Protein AF-A0A954X6I5-F1 (afdb_monomer_lite)

Sequence (179 aa):
HRFPTRRAPSLKQLLFTDGFRPNSIILWADEGKGVVTDSEQPHLWTFRVEADGGLKFGERYYGPLVVPPAPTTNASAPRRSRPASAADQPAVRPGSDGMTVDNDGRLYVTTRAGLQMFDPTGRLGGVIAKPQEKSLSNVVFGGPKFDTLYVTCTDKVYCRKTKVVGTPYSLKRSETKAP

Secondary structure (DSSP, 8-state):
------------------SS-EEEEEE-TTSSEEEEEESSSS-EEEEEEPTTS-EEEEE--SPPPP-PPP----S-S---S-PPPTTSSPP-------EEEBTT--EEEEETTEEEEE-TTS-EEEEEPPSSSS-EEEEEEESTTS-EEEEEETTEEEEEE-SS-BPP-S---------

Radius of gyration: 20.74 Å; chains: 1; bounding box: 43×36×77 Å

pLDDT: mean 79.86, std 21.1, range [29.84, 98.25]

Foldseek 3Di:
DDDDPPPDDPPPVPPPDDDFAWAEKDADLVNQKMWTDGQAFQAIWIWGQDPVRDTDDTDRQADGQDFDDDPPPDDDDPPPDDPDPPVRPRPRTQRWAAWFAFPQGWIWIFGQQATWIAGNSRYTPDHDHDPDNFGWHYWAQDDPQSQKIWTDGPPDIDIDGHPTHTDDNPDPPPPPPDD

Structure (mmCIF, N/CA/C/O backbone):
data_AF-A0A954X6I5-F1
#
_entry.id   AF-A0A954X6I5-F1
#
loop_
_atom_site.group_PDB
_atom_site.id
_atom_site.type_symbol
_atom_site.label_atom_id
_atom_site.label_alt_id
_atom_site.label_comp_id
_atom_site.label_asym_id
_atom_site.label_entity_id
_atom_site.label_seq_id
_atom_site.pdbx_PDB_ins_code
_atom_site.Cartn_x
_atom_site.Cartn_y
_atom_site.Cartn_z
_atom_site.occupancy
_atom_site.B_iso_or_equiv
_atom_site.auth_seq_id
_atom_site.auth_comp_id
_atom_site.auth_asym_id
_atom_site.auth_atom_id
_atom_site.pdbx_PDB_model_num
ATOM 1 N N . HIS A 1 1 ? 21.433 3.688 46.307 1.00 38.56 1 HIS A N 1
ATOM 2 C CA . HIS A 1 1 ? 20.472 2.679 45.818 1.00 38.56 1 HIS A CA 1
ATOM 3 C C . HIS A 1 1 ? 20.921 2.143 44.464 1.00 38.56 1 HIS A C 1
ATOM 5 O O . HIS A 1 1 ? 20.968 2.905 43.510 1.00 38.56 1 HIS A O 1
ATOM 11 N N . ARG A 1 2 ? 21.328 0.867 44.388 1.00 31.08 2 ARG A N 1
ATOM 12 C CA . ARG A 1 2 ? 21.623 0.182 43.118 1.00 31.08 2 ARG A CA 1
ATOM 13 C C . ARG A 1 2 ? 20.321 -0.405 42.581 1.00 31.08 2 ARG A C 1
ATOM 15 O O . ARG A 1 2 ? 19.690 -1.193 43.278 1.00 31.08 2 ARG A O 1
ATOM 22 N N . PHE A 1 3 ? 19.929 -0.028 41.369 1.00 29.84 3 PHE A N 1
ATOM 23 C CA . PHE A 1 3 ? 18.870 -0.728 40.648 1.00 29.84 3 PHE A CA 1
ATOM 24 C C . PHE A 1 3 ? 19.353 -2.146 40.303 1.00 29.84 3 PHE A C 1
ATOM 26 O O . PHE A 1 3 ? 20.477 -2.289 39.815 1.00 29.84 3 PHE A O 1
ATOM 33 N N . PRO A 1 4 ? 18.557 -3.200 40.546 1.00 38.69 4 PRO A N 1
ATOM 34 C CA . PRO A 1 4 ? 18.910 -4.534 40.094 1.00 38.69 4 PRO A CA 1
ATOM 35 C C . PRO A 1 4 ? 18.754 -4.595 38.572 1.00 38.69 4 PRO A C 1
ATOM 37 O O . PRO A 1 4 ? 17.651 -4.499 38.034 1.00 38.69 4 PRO A O 1
ATOM 40 N N . THR A 1 5 ? 19.867 -4.774 37.865 1.00 39.09 5 THR A N 1
ATOM 41 C CA . THR A 1 5 ? 19.870 -5.135 36.450 1.00 39.09 5 THR A CA 1
ATOM 42 C C . THR A 1 5 ? 19.398 -6.582 36.325 1.00 39.09 5 THR A C 1
ATOM 44 O O . THR A 1 5 ? 20.182 -7.528 36.394 1.00 39.09 5 THR A O 1
ATOM 47 N N . ARG A 1 6 ? 18.090 -6.788 36.123 1.00 41.69 6 ARG A N 1
ATOM 48 C CA . ARG A 1 6 ? 17.644 -8.026 35.474 1.00 41.69 6 ARG A CA 1
ATOM 49 C C . ARG A 1 6 ? 18.321 -8.047 34.106 1.00 41.69 6 ARG A C 1
ATOM 51 O O . ARG A 1 6 ? 18.031 -7.198 33.268 1.00 41.69 6 ARG A O 1
ATOM 58 N N . ARG A 1 7 ? 19.256 -8.981 33.898 1.00 39.03 7 ARG A N 1
ATOM 59 C CA . ARG A 1 7 ? 19.733 -9.341 32.559 1.00 39.03 7 ARG A CA 1
ATOM 60 C C . ARG A 1 7 ? 18.490 -9.666 31.733 1.00 39.03 7 ARG A C 1
ATOM 62 O O . ARG A 1 7 ? 17.856 -10.692 31.969 1.00 39.03 7 ARG A O 1
ATOM 69 N N . ALA A 1 8 ? 18.121 -8.765 30.826 1.00 43.19 8 ALA A N 1
ATOM 70 C CA . ALA A 1 8 ? 17.160 -9.077 29.785 1.00 43.19 8 ALA A CA 1
ATOM 71 C C . ALA A 1 8 ? 17.695 -10.313 29.038 1.00 43.19 8 ALA A C 1
ATOM 73 O O . ALA A 1 8 ? 18.907 -10.368 28.781 1.00 43.19 8 ALA A O 1
ATOM 74 N N . PRO A 1 9 ? 16.856 -11.315 28.723 1.00 42.44 9 PRO A N 1
ATOM 75 C CA . PRO A 1 9 ? 17.276 -12.385 27.832 1.00 42.44 9 PRO A CA 1
ATOM 76 C C . PRO A 1 9 ? 17.785 -11.723 26.553 1.00 42.44 9 PRO A C 1
ATOM 78 O O . PRO A 1 9 ? 17.180 -10.762 26.078 1.00 42.44 9 PRO A O 1
ATOM 81 N N . SER A 1 10 ? 18.928 -12.182 26.044 1.00 44.12 10 SER A N 1
ATOM 82 C CA . SER A 1 10 ? 19.536 -11.654 24.825 1.00 44.12 10 SER A CA 1
ATOM 83 C C . SER A 1 10 ? 18.467 -11.540 23.739 1.00 44.12 10 SER A C 1
ATOM 85 O O . SER A 1 10 ? 17.979 -12.568 23.267 1.00 44.12 10 SER A O 1
ATOM 87 N N . LEU A 1 11 ? 18.100 -10.308 23.376 1.00 47.38 11 LEU A N 1
ATOM 88 C CA . LEU A 1 11 ? 17.232 -9.978 22.248 1.00 47.38 11 LEU A CA 1
ATOM 89 C C . LEU A 1 11 ? 17.936 -10.417 20.959 1.00 47.38 11 LEU A C 1
ATOM 91 O O . LEU A 1 11 ? 18.465 -9.609 20.203 1.00 47.38 11 LEU A O 1
ATOM 95 N N . LYS A 1 12 ? 17.980 -11.725 20.702 1.00 44.00 12 LYS A N 1
ATOM 96 C CA . LYS A 1 12 ? 18.162 -12.239 19.351 1.00 44.00 12 LYS A CA 1
ATOM 97 C C . LYS A 1 12 ? 16.829 -12.033 18.647 1.00 44.00 12 LYS A C 1
ATOM 99 O O . LYS A 1 12 ? 15.998 -12.931 18.576 1.00 44.00 12 LYS A O 1
ATOM 104 N N . GLN A 1 13 ? 16.632 -10.804 18.186 1.00 49.12 13 GLN A N 1
ATOM 105 C CA . GLN A 1 13 ? 15.579 -10.415 17.264 1.00 49.12 13 GLN A CA 1
ATOM 106 C C . GLN A 1 13 ? 15.941 -11.052 15.912 1.00 49.12 13 GLN A C 1
ATOM 108 O O . GLN A 1 13 ? 16.645 -10.466 15.096 1.00 49.12 13 GLN A O 1
ATOM 113 N N . LEU A 1 14 ? 15.599 -12.332 15.746 1.00 49.31 14 LEU A N 1
ATOM 114 C CA . LEU A 1 14 ? 15.800 -13.072 14.501 1.00 49.31 14 LEU A CA 1
ATOM 115 C C . LEU A 1 14 ? 14.886 -12.456 13.435 1.00 49.31 14 LEU A C 1
ATOM 117 O O . LEU A 1 14 ? 13.674 -12.657 13.444 1.00 49.31 14 LEU A O 1
ATOM 121 N N . LEU A 1 15 ? 15.487 -11.651 12.558 1.00 52.16 15 LEU A N 1
ATOM 122 C CA . LEU A 1 15 ? 14.855 -11.040 11.394 1.00 52.16 15 LEU A CA 1
ATOM 123 C C . LEU A 1 15 ? 14.511 -12.169 10.407 1.00 52.16 15 LEU A C 1
ATOM 125 O O . LEU A 1 15 ? 15.405 -12.807 9.861 1.00 52.16 15 LEU A O 1
ATOM 129 N N . PHE A 1 16 ? 13.228 -12.484 10.242 1.00 54.44 16 PHE A N 1
ATOM 130 C CA . PHE A 1 16 ? 12.779 -13.770 9.690 1.00 54.44 16 PHE A CA 1
ATOM 131 C C . PHE A 1 16 ? 12.897 -13.918 8.160 1.00 54.44 16 PHE A C 1
ATOM 133 O O . PHE A 1 16 ? 12.211 -14.754 7.579 1.00 54.44 16 PHE A O 1
ATOM 140 N N . THR A 1 17 ? 13.703 -13.123 7.452 1.00 56.00 17 THR A N 1
ATOM 141 C CA . THR A 1 17 ? 13.663 -13.164 5.982 1.00 56.00 17 THR A CA 1
ATOM 142 C C . THR A 1 17 ? 15.009 -12.902 5.313 1.00 56.00 17 THR A C 1
ATOM 144 O O . THR A 1 17 ? 15.421 -11.753 5.161 1.00 56.00 17 THR A O 1
ATOM 147 N N . ASP A 1 18 ? 15.645 -13.972 4.841 1.00 63.34 18 ASP A N 1
ATOM 148 C CA . ASP A 1 18 ? 16.687 -13.903 3.816 1.00 63.34 18 ASP A CA 1
ATOM 149 C C . ASP A 1 18 ? 16.042 -13.873 2.419 1.00 63.34 18 ASP A C 1
ATOM 151 O O . ASP A 1 18 ? 14.989 -14.470 2.190 1.00 63.34 18 ASP A O 1
ATOM 155 N N . GLY A 1 19 ? 16.678 -13.194 1.461 1.00 74.44 19 GLY A N 1
ATOM 156 C CA . GLY A 1 19 ? 16.305 -13.286 0.042 1.00 74.44 19 GLY A CA 1
ATOM 157 C C . GLY A 1 19 ? 15.374 -12.199 -0.509 1.00 74.44 19 GLY A C 1
ATOM 158 O O . GLY A 1 19 ? 14.941 -12.325 -1.653 1.00 74.44 19 GLY A O 1
ATOM 159 N N . PHE A 1 20 ? 15.098 -11.121 0.233 1.00 84.25 20 PHE A N 1
ATOM 160 C CA . PHE A 1 20 ? 14.472 -9.911 -0.320 1.00 84.25 20 PHE A CA 1
ATOM 161 C C . PHE A 1 20 ? 14.972 -8.628 0.357 1.00 84.25 20 PHE A C 1
ATOM 163 O O . PHE A 1 20 ? 15.614 -8.693 1.405 1.00 84.25 20 PHE A O 1
ATOM 170 N N . ARG A 1 21 ? 14.703 -7.453 -0.237 1.00 87.56 21 ARG A N 1
ATOM 171 C CA . ARG A 1 21 ? 15.148 -6.155 0.299 1.00 87.56 21 ARG A CA 1
ATOM 172 C C . ARG A 1 21 ? 13.972 -5.397 0.933 1.00 87.56 21 ARG A C 1
ATOM 174 O O . ARG A 1 21 ? 13.293 -4.644 0.221 1.00 87.56 21 ARG A O 1
ATOM 181 N N . PRO A 1 22 ? 13.718 -5.573 2.243 1.00 90.25 22 PRO A N 1
ATOM 182 C CA . PRO A 1 22 ? 12.595 -4.930 2.916 1.00 90.25 22 PRO A CA 1
ATOM 183 C C . PRO A 1 22 ? 12.710 -3.404 2.867 1.00 90.25 22 PRO A C 1
ATOM 185 O O . PRO A 1 22 ? 13.812 -2.856 2.932 1.00 90.25 22 PRO A O 1
ATOM 188 N N . ASN A 1 23 ? 11.566 -2.724 2.775 1.00 90.25 23 ASN A N 1
ATOM 189 C CA . ASN A 1 23 ? 11.482 -1.270 2.923 1.00 90.25 23 ASN A CA 1
ATOM 190 C C . ASN A 1 23 ? 10.370 -0.869 3.909 1.00 90.25 23 ASN A C 1
ATOM 192 O O . ASN A 1 23 ? 10.645 -0.666 5.089 1.00 90.25 23 ASN A O 1
ATOM 196 N N . SER A 1 24 ? 9.112 -0.816 3.463 1.00 92.88 24 SER A N 1
ATOM 197 C CA . SER A 1 24 ? 7.971 -0.486 4.321 1.00 92.88 24 SER A CA 1
ATOM 198 C C . SER A 1 24 ? 7.359 -1.727 4.969 1.00 92.88 24 SER A C 1
ATOM 200 O O . SER A 1 24 ? 7.377 -2.810 4.384 1.00 92.88 24 SER A O 1
ATOM 202 N N . ILE A 1 25 ? 6.781 -1.543 6.160 1.00 93.69 25 ILE A N 1
ATOM 203 C CA . ILE A 1 25 ? 5.995 -2.533 6.897 1.00 93.69 25 ILE A CA 1
ATOM 204 C C . ILE A 1 25 ? 4.684 -1.910 7.375 1.00 93.69 25 ILE A C 1
ATOM 206 O O . ILE A 1 25 ? 4.635 -0.733 7.733 1.00 93.69 25 ILE A O 1
ATOM 210 N N . ILE A 1 26 ? 3.630 -2.715 7.411 1.00 93.56 26 ILE A N 1
ATOM 211 C CA . ILE A 1 26 ? 2.331 -2.347 7.966 1.00 93.56 26 ILE A CA 1
ATOM 212 C C . ILE A 1 26 ? 1.714 -3.538 8.690 1.00 93.56 26 ILE A C 1
ATOM 214 O O . ILE A 1 26 ? 1.874 -4.674 8.248 1.00 93.56 26 ILE A O 1
ATOM 218 N N . LEU A 1 27 ? 1.008 -3.278 9.789 1.00 91.12 27 LEU A N 1
ATOM 219 C CA . LEU A 1 27 ? 0.239 -4.277 10.527 1.00 91.12 27 LEU A CA 1
ATOM 220 C C . LEU A 1 27 ? -1.251 -3.982 10.393 1.00 91.12 27 LEU A C 1
ATOM 222 O O . LEU A 1 27 ? -1.653 -2.822 10.309 1.00 91.12 27 LEU A O 1
ATOM 226 N N . TRP A 1 28 ? -2.072 -5.025 10.390 1.00 88.19 28 TRP A N 1
ATOM 227 C CA . TRP A 1 28 ? -3.516 -4.863 10.509 1.00 88.19 28 TRP A CA 1
ATOM 228 C C . TRP A 1 28 ? -3.887 -4.503 11.948 1.00 88.19 28 TRP A C 1
ATOM 230 O O . TRP A 1 28 ? -3.149 -4.794 12.886 1.00 88.19 28 TRP A O 1
ATOM 240 N N . ALA A 1 29 ? -5.043 -3.858 12.124 1.00 84.00 29 ALA A N 1
ATOM 241 C CA . ALA A 1 29 ? -5.505 -3.396 13.436 1.00 84.00 29 ALA A CA 1
ATOM 242 C C . ALA A 1 29 ? -5.764 -4.522 14.448 1.00 84.00 29 ALA A C 1
ATOM 244 O O . ALA A 1 29 ? -5.838 -4.252 15.642 1.00 84.00 29 ALA A O 1
ATOM 245 N N . ASP A 1 30 ? -5.947 -5.755 13.975 1.00 84.69 30 ASP A N 1
ATOM 246 C CA . ASP A 1 30 ? -6.074 -6.949 14.814 1.00 84.69 30 ASP A CA 1
ATOM 247 C C . ASP A 1 30 ? -4.718 -7.529 15.244 1.00 84.69 30 ASP A C 1
ATOM 249 O O . ASP A 1 30 ? -4.688 -8.531 15.951 1.00 84.69 30 ASP A O 1
ATOM 253 N N . GLU A 1 31 ? -3.614 -6.920 14.802 1.00 86.12 31 GLU A N 1
ATOM 254 C CA . GLU A 1 31 ? -2.235 -7.358 15.018 1.00 86.12 31 GLU A CA 1
ATOM 255 C C . GLU A 1 31 ? -1.949 -8.794 14.559 1.00 86.12 31 GLU A C 1
ATOM 257 O O . GLU A 1 31 ? -0.896 -9.315 14.884 1.00 86.12 31 GLU A O 1
ATOM 262 N N . GLY A 1 32 ? -2.831 -9.437 13.783 1.00 88.38 32 GLY A N 1
ATOM 263 C CA . GLY A 1 32 ? -2.662 -10.831 13.349 1.00 88.38 32 GLY A CA 1
ATOM 264 C C . GLY A 1 32 ? -1.929 -10.979 12.015 1.00 88.38 32 GLY A C 1
ATOM 265 O O . GLY A 1 32 ? -1.463 -12.066 11.663 1.00 88.38 32 GLY A O 1
ATOM 266 N N . LYS A 1 33 ? -1.818 -9.887 11.253 1.00 90.31 33 LYS A N 1
ATOM 267 C CA . LYS A 1 33 ? -1.239 -9.862 9.907 1.00 90.31 33 LYS A CA 1
ATOM 268 C C . LYS A 1 33 ? -0.323 -8.661 9.726 1.00 90.31 33 LYS A C 1
ATOM 270 O O . LYS A 1 33 ? -0.676 -7.545 10.102 1.00 90.31 33 LYS A O 1
ATOM 275 N N . GLY A 1 34 ? 0.815 -8.890 9.081 1.00 92.69 34 GLY A N 1
ATOM 276 C CA . GLY A 1 34 ? 1.745 -7.852 8.656 1.00 92.69 34 GLY A CA 1
ATOM 277 C C . GLY A 1 34 ? 2.106 -7.985 7.184 1.00 92.69 34 GLY A C 1
ATOM 278 O O . GLY A 1 34 ? 2.164 -9.093 6.659 1.00 92.69 34 GLY A O 1
ATOM 279 N N . VAL A 1 35 ? 2.357 -6.865 6.512 1.00 94.81 35 VAL A N 1
ATOM 280 C CA . VAL A 1 35 ? 2.855 -6.843 5.131 1.00 94.81 35 VAL A CA 1
ATOM 281 C C . VAL A 1 35 ? 4.133 -6.030 5.057 1.00 94.81 35 VAL A C 1
ATOM 283 O O . VAL A 1 35 ? 4.220 -4.962 5.655 1.00 94.81 35 VAL A O 1
ATOM 286 N N . VAL A 1 36 ? 5.104 -6.532 4.297 1.00 94.25 36 VAL A N 1
ATOM 287 C CA . VAL A 1 36 ? 6.387 -5.889 4.022 1.00 94.25 36 VAL A CA 1
ATOM 288 C C . VAL A 1 36 ? 6.573 -5.752 2.513 1.00 94.25 36 VAL A C 1
ATOM 290 O O . VAL A 1 36 ? 6.379 -6.709 1.763 1.00 94.25 36 VAL A O 1
ATOM 293 N N . THR A 1 37 ? 6.973 -4.571 2.048 1.00 93.56 37 THR A N 1
ATOM 294 C CA . THR A 1 37 ? 7.350 -4.375 0.639 1.00 93.56 37 THR A CA 1
ATOM 295 C C . THR A 1 37 ? 8.756 -4.898 0.368 1.00 93.56 37 THR A C 1
ATOM 297 O O . THR A 1 37 ? 9.666 -4.617 1.153 1.00 93.56 37 THR A O 1
ATOM 300 N N . ASP A 1 38 ? 8.969 -5.513 -0.794 1.00 91.19 38 ASP A N 1
ATOM 301 C CA . ASP A 1 38 ? 10.302 -5.689 -1.372 1.00 91.19 38 ASP A CA 1
ATOM 302 C C . ASP A 1 38 ? 10.631 -4.518 -2.314 1.00 91.19 38 ASP A C 1
ATOM 304 O O . ASP A 1 38 ? 9.922 -4.256 -3.280 1.00 91.19 38 ASP A O 1
ATOM 308 N N . SER A 1 39 ? 11.704 -3.780 -2.038 1.00 83.81 39 SER A N 1
ATOM 309 C CA . SER A 1 39 ? 12.121 -2.643 -2.876 1.00 83.81 39 SER A CA 1
ATOM 310 C C . SER A 1 39 ? 12.774 -3.059 -4.202 1.00 83.81 39 SER A C 1
ATOM 312 O O . SER A 1 39 ? 12.934 -2.231 -5.107 1.00 83.81 39 SER A O 1
ATOM 314 N N . GLU A 1 40 ? 13.135 -4.335 -4.347 1.00 84.06 40 GLU A N 1
ATOM 315 C CA . GLU A 1 40 ? 13.839 -4.868 -5.514 1.00 84.06 40 GLU A CA 1
ATOM 316 C C . GLU A 1 40 ? 12.920 -5.680 -6.427 1.00 84.06 40 GLU A C 1
ATOM 318 O O . GLU A 1 40 ? 13.115 -5.642 -7.643 1.00 84.06 40 GLU A O 1
ATOM 323 N N . GLN A 1 41 ? 11.920 -6.362 -5.860 1.00 89.31 41 GLN A N 1
ATOM 324 C CA . GLN A 1 41 ? 10.962 -7.220 -6.567 1.00 89.31 41 GLN A CA 1
ATOM 325 C C . GLN A 1 41 ? 9.531 -6.694 -6.435 1.00 89.31 41 GLN A C 1
ATOM 327 O O . GLN A 1 41 ? 9.197 -6.070 -5.433 1.00 89.31 41 GLN A O 1
ATOM 332 N N . PRO A 1 42 ? 8.628 -6.981 -7.389 1.00 92.69 42 PRO A N 1
ATOM 333 C CA . PRO A 1 42 ? 7.228 -6.553 -7.337 1.00 92.69 42 PRO A CA 1
ATOM 334 C C . PRO A 1 42 ? 6.392 -7.400 -6.361 1.00 92.69 42 PRO A C 1
ATOM 336 O O . PRO A 1 42 ? 5.297 -7.847 -6.699 1.00 92.69 42 PRO A O 1
ATOM 339 N N . HIS A 1 43 ? 6.913 -7.674 -5.166 1.00 92.56 43 HIS A N 1
ATOM 340 C CA . HIS A 1 43 ? 6.312 -8.568 -4.183 1.00 92.56 43 HIS A CA 1
ATOM 341 C C . HIS A 1 43 ? 5.959 -7.831 -2.893 1.00 92.56 43 HIS A C 1
ATOM 343 O O . HIS A 1 43 ? 6.731 -7.026 -2.370 1.00 92.56 43 HIS A O 1
ATOM 349 N N . LEU A 1 44 ? 4.777 -8.158 -2.375 1.00 94.31 44 LEU A N 1
ATOM 350 C CA . LEU A 1 44 ? 4.321 -7.783 -1.046 1.00 94.31 44 LEU A CA 1
ATOM 351 C C . LEU A 1 44 ? 4.318 -9.050 -0.196 1.00 94.31 44 LEU A C 1
ATOM 353 O O . LEU A 1 44 ? 3.516 -9.961 -0.418 1.00 94.31 44 LEU A O 1
ATOM 357 N N . TRP A 1 45 ? 5.250 -9.117 0.744 1.00 93.94 45 TRP A N 1
ATOM 358 C CA . TRP A 1 45 ? 5.407 -10.253 1.634 1.00 93.94 45 TRP A CA 1
ATOM 359 C C . TRP A 1 45 ? 4.435 -10.122 2.790 1.00 93.94 45 TRP A C 1
ATOM 361 O O . TRP A 1 45 ? 4.493 -9.157 3.543 1.00 93.94 45 TRP A O 1
ATOM 371 N N . THR A 1 46 ? 3.528 -11.080 2.907 1.00 93.94 46 THR A N 1
ATOM 372 C CA . THR A 1 46 ? 2.524 -11.133 3.967 1.00 93.94 46 THR A CA 1
ATOM 373 C C . THR A 1 46 ? 2.957 -12.147 5.007 1.00 93.94 46 THR A C 1
ATOM 375 O O . THR A 1 46 ? 3.415 -13.230 4.659 1.00 93.94 46 THR A O 1
ATOM 378 N N . PHE A 1 47 ? 2.816 -11.781 6.273 1.00 92.50 47 PHE A N 1
ATOM 379 C CA . PHE A 1 47 ? 3.182 -12.594 7.419 1.00 92.50 47 PHE A CA 1
ATOM 380 C C . PHE A 1 47 ? 2.007 -12.679 8.377 1.00 92.50 47 PHE A C 1
ATOM 382 O O . PHE A 1 47 ? 1.299 -11.692 8.602 1.00 92.50 47 PHE A O 1
ATOM 389 N N . ARG A 1 48 ? 1.859 -13.842 9.005 1.00 92.00 48 ARG A N 1
ATOM 390 C CA . ARG A 1 48 ? 1.093 -13.959 10.239 1.00 92.00 48 ARG A CA 1
ATOM 391 C C . ARG A 1 48 ? 1.951 -13.454 11.388 1.00 92.00 48 ARG A C 1
ATOM 393 O O . ARG A 1 48 ? 3.113 -13.841 11.501 1.00 92.00 48 ARG A O 1
ATOM 400 N N . VAL A 1 49 ? 1.367 -12.616 12.226 1.00 90.31 49 VAL A N 1
ATOM 401 C CA . VAL A 1 49 ? 1.965 -12.196 13.490 1.00 90.31 49 VAL A CA 1
ATOM 402 C C . VAL A 1 49 ? 1.416 -13.119 14.574 1.00 90.31 49 VAL A C 1
ATOM 404 O O . VAL A 1 49 ? 0.208 -13.316 14.702 1.00 90.31 49 VAL A O 1
ATOM 407 N N . GLU A 1 50 ? 2.314 -13.756 15.306 1.00 89.62 50 GLU A N 1
ATOM 408 C CA . GLU A 1 50 ? 1.987 -14.654 16.405 1.00 89.62 50 GLU A CA 1
ATOM 409 C C . GLU A 1 50 ? 1.751 -13.873 17.703 1.00 89.62 50 GLU A C 1
ATOM 411 O O . GLU A 1 50 ? 2.190 -12.735 17.857 1.00 89.62 50 GLU A O 1
ATOM 416 N N . ALA A 1 51 ? 1.116 -14.514 18.686 1.00 87.06 51 ALA A N 1
ATOM 417 C CA . ALA A 1 51 ? 0.853 -13.905 19.994 1.00 87.06 51 ALA A CA 1
ATOM 418 C C . ALA A 1 51 ? 2.130 -13.498 20.762 1.00 87.06 51 ALA A C 1
ATOM 420 O O . ALA A 1 51 ? 2.066 -12.662 21.660 1.00 87.06 51 ALA A O 1
ATOM 421 N N . ASP A 1 52 ? 3.285 -14.082 20.424 1.00 84.94 52 ASP A N 1
ATOM 422 C CA . ASP A 1 52 ? 4.597 -13.715 20.971 1.00 84.94 52 ASP A CA 1
ATOM 423 C C . ASP A 1 52 ? 5.291 -12.581 20.185 1.00 84.94 52 ASP A C 1
ATOM 425 O O . ASP A 1 52 ? 6.421 -12.209 20.505 1.00 84.94 52 ASP A O 1
ATOM 429 N N . GLY A 1 53 ? 4.624 -12.027 19.166 1.00 84.06 53 GLY A N 1
ATOM 430 C CA . GLY A 1 53 ? 5.150 -11.007 18.258 1.00 84.06 53 GLY A CA 1
ATOM 431 C C . GLY A 1 53 ? 6.037 -11.558 17.137 1.00 84.06 53 GLY A C 1
ATOM 432 O O . GLY A 1 53 ? 6.565 -10.782 16.339 1.00 84.06 53 GLY A O 1
ATOM 433 N N . GLY A 1 54 ? 6.226 -12.879 17.058 1.00 85.81 54 GLY A N 1
ATOM 434 C CA . GLY A 1 54 ? 6.958 -13.524 15.975 1.00 85.81 54 GLY A CA 1
ATOM 435 C C . GLY A 1 54 ? 6.221 -13.438 14.637 1.00 85.81 54 GLY A C 1
ATOM 436 O O . GLY A 1 54 ? 4.996 -13.392 14.589 1.00 85.81 54 GLY A O 1
ATOM 437 N N . LEU A 1 55 ? 6.968 -13.452 13.531 1.00 87.56 55 LEU A N 1
ATOM 438 C CA . LEU A 1 55 ? 6.409 -13.513 12.178 1.00 87.56 55 LEU A CA 1
ATOM 439 C C . LEU A 1 55 ? 6.520 -14.935 11.623 1.00 87.56 55 LEU A C 1
ATOM 441 O O . LEU A 1 55 ? 7.587 -15.547 11.689 1.00 87.56 55 LEU A O 1
ATOM 445 N N . LYS A 1 56 ? 5.437 -15.457 11.043 1.00 87.06 56 LYS A N 1
ATOM 446 C CA . LYS A 1 56 ? 5.398 -16.764 10.369 1.00 87.06 56 LYS A CA 1
ATOM 447 C C . LYS A 1 56 ? 4.682 -16.682 9.025 1.00 87.06 56 LYS A C 1
ATOM 449 O O . LYS A 1 56 ? 4.002 -15.704 8.730 1.00 87.06 56 LYS A O 1
ATOM 454 N N . PHE A 1 57 ? 4.830 -17.744 8.230 1.00 84.81 57 PHE A N 1
ATOM 455 C CA . PHE A 1 57 ? 4.122 -17.937 6.958 1.00 84.81 57 PHE A CA 1
ATOM 456 C C . PHE A 1 57 ? 4.330 -16.785 5.964 1.00 84.81 57 PHE A C 1
ATOM 458 O O . PHE A 1 57 ? 3.374 -16.232 5.439 1.00 84.81 57 PHE A O 1
ATOM 465 N N . GLY A 1 58 ? 5.595 -16.422 5.720 1.00 86.81 58 GLY A N 1
ATOM 466 C CA . GLY A 1 58 ? 5.952 -15.413 4.725 1.00 86.81 58 GLY A CA 1
ATOM 467 C C . GLY A 1 58 ? 5.545 -15.841 3.317 1.00 86.81 58 GLY A C 1
ATOM 468 O O . GLY A 1 58 ? 6.190 -16.703 2.721 1.00 86.81 58 GLY A O 1
ATOM 469 N N . GLU A 1 59 ? 4.493 -15.233 2.779 1.00 90.56 59 GLU A N 1
ATOM 470 C CA . GLU A 1 59 ? 3.938 -15.579 1.471 1.00 90.56 59 GLU A CA 1
ATOM 471 C C . GLU A 1 59 ? 3.627 -14.352 0.608 1.00 90.56 59 GLU A C 1
ATOM 473 O O . GLU A 1 59 ? 3.533 -13.218 1.079 1.00 90.56 59 GLU A O 1
ATOM 478 N N . ARG A 1 60 ? 3.451 -14.588 -0.693 1.00 92.12 60 ARG A N 1
ATOM 479 C CA . ARG A 1 60 ? 3.096 -13.568 -1.688 1.00 92.12 60 ARG A CA 1
ATOM 480 C C . ARG A 1 60 ? 1.579 -13.546 -1.881 1.00 92.12 60 ARG A C 1
ATOM 482 O O . ARG A 1 60 ? 1.088 -13.909 -2.944 1.00 92.12 60 ARG A O 1
ATOM 489 N N . TYR A 1 61 ? 0.857 -13.185 -0.819 1.00 93.12 61 TYR A N 1
ATOM 490 C CA . TYR A 1 61 ? -0.612 -13.187 -0.796 1.00 93.12 61 TYR A CA 1
ATOM 491 C C . TYR A 1 61 ? -1.215 -12.201 -1.805 1.00 93.12 61 TYR A C 1
ATOM 493 O O . TYR A 1 61 ? -2.141 -12.531 -2.543 1.00 93.12 61 TYR A O 1
ATOM 501 N N . TYR A 1 62 ? -0.677 -10.982 -1.848 1.00 96.06 62 TYR A N 1
ATOM 502 C CA . TYR A 1 62 ? -1.105 -9.968 -2.803 1.00 96.06 62 TYR A CA 1
ATOM 503 C C . TYR A 1 62 ? -0.529 -10.253 -4.190 1.00 96.06 62 TYR A C 1
ATOM 505 O O . TYR A 1 62 ? 0.615 -10.696 -4.331 1.00 96.06 62 TYR A O 1
ATOM 513 N N . GLY A 1 63 ? -1.310 -9.930 -5.222 1.00 94.19 63 GLY A N 1
ATOM 514 C CA . GLY A 1 63 ? -0.834 -9.926 -6.599 1.00 94.19 63 GLY A CA 1
ATOM 515 C C . GLY A 1 63 ? 0.407 -9.037 -6.773 1.00 94.19 63 GLY A C 1
ATOM 516 O O . GLY A 1 63 ? 0.647 -8.130 -5.971 1.00 94.19 63 GLY A O 1
ATOM 517 N N . PRO A 1 64 ? 1.216 -9.278 -7.817 1.00 94.44 64 PRO A N 1
ATOM 518 C CA . PRO A 1 64 ? 2.437 -8.519 -8.020 1.00 94.44 64 PRO A CA 1
ATOM 519 C C . PRO A 1 64 ? 2.138 -7.038 -8.266 1.00 94.44 64 PRO A C 1
ATOM 521 O O . PRO A 1 64 ? 1.149 -6.684 -8.913 1.00 94.44 64 PRO A O 1
ATOM 524 N N . LEU A 1 65 ? 3.031 -6.170 -7.791 1.00 95.38 65 LEU A N 1
ATOM 525 C CA . LEU A 1 65 ? 2.975 -4.743 -8.099 1.00 95.38 65 LEU A CA 1
ATOM 526 C C . LEU A 1 65 ? 3.124 -4.531 -9.608 1.00 95.38 65 LEU A C 1
ATOM 528 O O . LEU A 1 65 ? 4.016 -5.098 -10.242 1.00 95.38 65 LEU A O 1
ATOM 532 N N . VAL A 1 66 ? 2.302 -3.651 -10.178 1.00 93.44 66 VAL A N 1
ATOM 533 C CA . VAL A 1 66 ? 2.473 -3.215 -11.565 1.00 93.44 66 VAL A CA 1
ATOM 534 C C . VAL A 1 66 ? 3.745 -2.386 -11.663 1.00 93.44 66 VAL A C 1
ATOM 536 O O . VAL A 1 66 ? 3.900 -1.373 -10.978 1.00 93.44 66 VAL A O 1
ATOM 539 N N . VAL A 1 67 ? 4.650 -2.808 -12.538 1.00 90.50 67 VAL A N 1
ATOM 540 C CA . VAL A 1 67 ? 5.885 -2.092 -12.842 1.00 90.50 67 VAL A CA 1
ATOM 541 C C . VAL A 1 67 ? 5.710 -1.416 -14.201 1.00 90.50 67 VAL A C 1
ATOM 543 O O . VAL A 1 67 ? 5.496 -2.118 -15.192 1.00 90.50 67 VAL A O 1
ATOM 546 N N . PRO A 1 68 ? 5.768 -0.074 -14.285 1.00 83.56 68 PRO A N 1
ATOM 547 C CA . PRO A 1 68 ? 5.701 0.597 -15.573 1.00 83.56 68 PRO A CA 1
ATOM 548 C C . PRO A 1 68 ? 6.948 0.248 -16.400 1.00 83.56 68 PRO A C 1
ATOM 550 O O . PRO A 1 68 ? 8.014 0.014 -15.822 1.00 83.56 68 PRO A O 1
ATOM 553 N N . PRO A 1 69 ? 6.854 0.225 -17.739 1.00 78.12 69 PRO A N 1
ATOM 554 C CA . PRO A 1 69 ? 8.021 0.005 -18.584 1.00 78.12 69 PRO A CA 1
ATOM 555 C C . PRO A 1 69 ? 9.094 1.065 -18.310 1.00 78.12 69 PRO A C 1
ATOM 557 O O . PRO A 1 69 ? 8.797 2.175 -17.853 1.00 78.12 69 PRO A O 1
ATOM 560 N N . ALA A 1 70 ? 10.354 0.727 -18.597 1.00 69.56 70 ALA A N 1
ATOM 561 C CA . ALA A 1 70 ? 11.439 1.696 -18.511 1.00 69.56 70 ALA A CA 1
ATOM 562 C C . ALA A 1 70 ? 11.080 2.911 -19.380 1.00 69.56 70 ALA A C 1
ATOM 564 O O . ALA A 1 70 ? 10.556 2.717 -20.482 1.00 69.56 70 ALA A O 1
ATOM 565 N N . PRO A 1 71 ? 11.343 4.150 -18.927 1.00 61.03 71 PRO A N 1
ATOM 566 C CA . PRO A 1 71 ? 11.177 5.302 -19.796 1.00 61.03 71 PRO A CA 1
ATOM 567 C C . PRO A 1 71 ? 12.042 5.078 -21.038 1.00 61.03 71 PRO A C 1
ATOM 569 O O . PRO A 1 71 ? 13.266 4.988 -20.944 1.00 61.03 71 PRO A O 1
ATOM 572 N N . THR A 1 72 ? 11.401 4.939 -22.199 1.00 47.94 72 THR A N 1
ATOM 573 C CA . THR A 1 72 ? 12.102 4.854 -23.476 1.00 47.94 72 THR A CA 1
ATOM 574 C C . THR A 1 72 ? 12.773 6.200 -23.693 1.00 47.94 72 THR A C 1
ATOM 576 O O . THR A 1 72 ? 12.101 7.202 -23.944 1.00 47.94 72 THR A O 1
ATOM 579 N N . THR A 1 73 ? 14.092 6.262 -23.548 1.00 44.50 73 THR A N 1
ATOM 580 C CA . THR A 1 73 ? 14.866 7.437 -23.940 1.00 44.50 73 THR A CA 1
ATOM 581 C C . THR A 1 73 ? 14.751 7.595 -25.458 1.00 44.50 73 THR A C 1
ATOM 583 O O . THR A 1 73 ? 15.482 6.978 -26.228 1.00 44.50 73 THR A O 1
ATOM 586 N N . ASN A 1 74 ? 13.791 8.394 -25.921 1.00 43.62 74 ASN A N 1
ATOM 587 C CA . ASN A 1 74 ? 13.631 8.663 -27.345 1.00 43.62 74 ASN A CA 1
ATOM 588 C C . ASN A 1 74 ? 14.723 9.633 -27.833 1.00 43.62 74 ASN A C 1
ATOM 590 O O . ASN A 1 74 ? 14.740 10.809 -27.488 1.00 43.62 74 ASN A O 1
ATOM 594 N N . ALA A 1 75 ? 15.633 9.086 -28.644 1.00 45.66 75 ALA A N 1
ATOM 595 C CA . ALA A 1 75 ? 16.207 9.668 -29.860 1.00 45.66 75 ALA A CA 1
ATOM 596 C C . ALA A 1 75 ? 16.578 11.169 -29.847 1.00 45.66 75 ALA A C 1
ATOM 598 O O . ALA A 1 75 ? 15.870 12.002 -30.403 1.00 45.66 75 ALA A O 1
ATOM 599 N N . SER A 1 76 ? 17.741 11.510 -29.288 1.00 41.31 76 SER A N 1
ATOM 600 C CA . SER A 1 76 ? 18.509 12.718 -29.685 1.00 41.31 76 SER A CA 1
ATOM 601 C C . SER A 1 76 ? 19.958 12.756 -29.171 1.00 41.31 76 SER A C 1
ATOM 603 O O . SER A 1 76 ? 20.697 13.683 -29.489 1.00 41.31 76 SER A O 1
ATOM 605 N N . ALA A 1 77 ? 20.427 11.736 -28.444 1.00 45.19 77 ALA A N 1
ATOM 606 C CA . ALA A 1 77 ? 21.852 11.595 -28.151 1.00 45.19 77 ALA A CA 1
ATOM 607 C C . ALA A 1 77 ? 22.588 11.006 -29.374 1.00 45.19 77 ALA A C 1
ATOM 609 O O . ALA A 1 77 ? 22.097 10.032 -29.959 1.00 45.19 77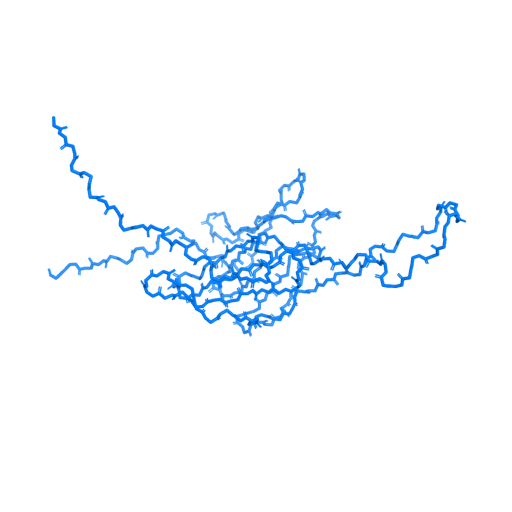 ALA A O 1
ATOM 610 N N . PRO A 1 78 ? 23.752 11.550 -29.781 1.00 40.12 78 PRO A N 1
ATOM 611 C CA . PRO A 1 78 ? 24.509 11.014 -30.903 1.00 40.12 78 PRO A CA 1
ATOM 612 C C . PRO A 1 78 ? 24.872 9.554 -30.620 1.00 40.12 78 PRO A C 1
ATOM 614 O O . PRO A 1 78 ? 25.420 9.210 -29.573 1.00 40.12 78 PRO A O 1
ATOM 617 N N . ARG A 1 79 ? 24.524 8.687 -31.572 1.00 49.47 79 ARG A N 1
ATOM 618 C CA . ARG A 1 79 ? 24.625 7.227 -31.492 1.00 49.47 79 ARG A CA 1
ATOM 619 C C . ARG A 1 79 ? 26.097 6.789 -31.487 1.00 49.47 79 ARG A C 1
ATOM 621 O O . ARG A 1 79 ? 26.627 6.353 -32.502 1.00 49.47 79 ARG A O 1
ATOM 628 N N . ARG A 1 80 ? 26.775 6.909 -30.343 1.00 50.91 80 ARG A N 1
ATOM 629 C CA . ARG A 1 80 ? 28.101 6.323 -30.086 1.00 50.91 80 ARG A CA 1
ATOM 630 C C . ARG A 1 80 ? 28.051 5.399 -28.879 1.00 50.91 80 ARG A C 1
ATOM 632 O O . ARG A 1 80 ? 28.545 5.718 -27.807 1.00 50.91 80 ARG A O 1
ATOM 639 N N . SER A 1 81 ? 27.423 4.248 -29.073 1.00 50.00 81 SER A N 1
ATOM 640 C CA . SER A 1 81 ? 27.788 2.950 -28.491 1.00 50.00 81 SER A CA 1
ATOM 641 C C . SER A 1 81 ? 26.691 1.942 -28.838 1.00 50.00 81 SER A C 1
ATOM 643 O O . SER A 1 81 ? 25.525 2.297 -29.007 1.00 50.00 81 SER A O 1
ATOM 645 N N . ARG A 1 82 ? 27.107 0.693 -29.052 1.00 48.09 82 ARG A N 1
ATOM 646 C CA . ARG A 1 82 ? 26.278 -0.487 -29.340 1.00 48.09 82 ARG A CA 1
ATOM 647 C C . ARG A 1 82 ? 24.993 -0.483 -28.488 1.00 48.09 82 ARG A C 1
ATOM 649 O O . ARG A 1 82 ? 25.111 -0.218 -27.293 1.00 48.09 82 ARG A O 1
ATOM 656 N N . PRO A 1 83 ? 23.798 -0.788 -29.037 1.00 47.03 83 PRO A N 1
ATOM 657 C CA . PRO A 1 83 ? 22.614 -0.937 -28.199 1.00 47.03 83 PRO A CA 1
ATOM 658 C C . PRO A 1 83 ? 22.910 -2.002 -27.140 1.00 47.03 83 PRO A C 1
ATOM 660 O O . PRO A 1 83 ? 23.320 -3.116 -27.476 1.00 47.03 83 PRO A O 1
ATOM 663 N N . ALA A 1 84 ? 22.771 -1.618 -25.870 1.00 51.03 84 ALA A N 1
ATOM 664 C CA . ALA A 1 84 ? 22.801 -2.545 -24.751 1.00 51.03 84 ALA A CA 1
ATOM 665 C C . ALA A 1 84 ? 21.807 -3.671 -25.064 1.00 51.03 84 ALA A C 1
ATOM 667 O O . ALA A 1 84 ? 20.690 -3.407 -25.524 1.00 51.03 84 ALA A O 1
ATOM 668 N N . SER A 1 85 ? 22.239 -4.923 -24.913 1.00 46.12 85 SER A N 1
ATOM 669 C CA . SER A 1 85 ? 21.350 -6.060 -25.145 1.00 46.12 85 SER A CA 1
ATOM 670 C C . SER A 1 85 ? 20.138 -5.948 -24.208 1.00 46.12 85 SER A C 1
ATOM 672 O O . SER A 1 85 ? 20.225 -5.307 -23.163 1.00 46.12 85 SER A O 1
ATOM 674 N N . ALA A 1 86 ? 18.994 -6.558 -24.533 1.00 51.16 86 ALA A N 1
ATOM 675 C CA . ALA A 1 86 ? 17.839 -6.555 -23.623 1.00 51.16 86 ALA A CA 1
ATOM 676 C C . ALA A 1 86 ? 18.174 -7.123 -22.219 1.00 51.16 86 ALA A C 1
ATOM 678 O O . ALA A 1 86 ? 17.468 -6.828 -21.261 1.00 51.16 86 ALA A O 1
ATOM 679 N N . ALA A 1 87 ? 19.274 -7.879 -22.095 1.00 50.69 87 ALA A N 1
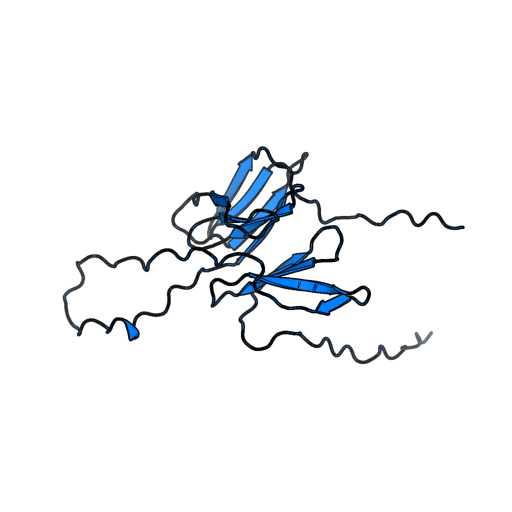ATOM 680 C CA . ALA A 1 87 ? 19.817 -8.402 -20.843 1.00 50.69 87 ALA A CA 1
ATOM 681 C C . ALA A 1 87 ? 20.675 -7.394 -20.041 1.00 50.69 87 ALA A C 1
ATOM 683 O O . ALA A 1 87 ? 20.936 -7.633 -18.868 1.00 50.69 87 ALA A O 1
ATOM 684 N N . ASP A 1 88 ? 21.092 -6.275 -20.645 1.00 47.34 88 ASP A N 1
ATOM 685 C CA . ASP A 1 88 ? 21.896 -5.214 -20.011 1.00 47.34 88 ASP A CA 1
ATOM 686 C C . ASP A 1 88 ? 21.042 -4.052 -19.469 1.00 47.34 88 ASP A C 1
ATOM 688 O O . ASP A 1 88 ? 21.572 -3.115 -18.867 1.00 47.34 88 ASP A O 1
ATOM 692 N N . GLN A 1 89 ? 19.721 -4.061 -19.689 1.00 50.09 89 GLN A N 1
ATOM 693 C CA . GLN A 1 89 ? 18.852 -3.056 -19.079 1.00 50.09 89 GLN A CA 1
ATOM 694 C C . GLN A 1 89 ? 18.622 -3.422 -17.609 1.00 50.09 89 GLN A C 1
ATOM 696 O O . GLN A 1 89 ? 18.137 -4.522 -17.335 1.00 50.09 89 GLN A O 1
ATOM 701 N N . PRO A 1 90 ? 18.934 -2.532 -16.646 1.00 53.00 90 PRO A N 1
ATOM 702 C CA . PRO A 1 90 ? 18.631 -2.805 -15.251 1.00 53.00 90 PRO A CA 1
ATOM 703 C C . PRO A 1 90 ? 17.126 -3.039 -15.125 1.00 53.00 90 PRO A C 1
ATOM 705 O O . PRO A 1 90 ? 16.330 -2.209 -15.574 1.00 53.00 90 PRO A O 1
ATOM 708 N N . ALA A 1 91 ? 16.746 -4.175 -14.533 1.00 61.12 91 ALA A N 1
ATOM 709 C CA . ALA A 1 91 ? 15.350 -4.511 -14.295 1.00 61.12 91 ALA A CA 1
ATOM 710 C C . ALA A 1 91 ? 14.644 -3.311 -13.649 1.00 61.12 91 ALA A C 1
ATOM 712 O O . ALA A 1 91 ? 15.101 -2.761 -12.640 1.00 61.12 91 ALA A O 1
ATOM 713 N N . VAL A 1 92 ? 13.548 -2.859 -14.261 1.00 72.88 92 VAL A N 1
ATOM 714 C CA . VAL A 1 92 ? 12.785 -1.738 -13.718 1.00 72.88 92 VAL A CA 1
ATOM 715 C C . VAL A 1 92 ? 12.198 -2.199 -12.394 1.00 72.88 92 VAL A C 1
ATOM 717 O O . VAL A 1 92 ? 11.403 -3.129 -12.339 1.00 72.88 92 VAL A O 1
ATOM 720 N N . ARG A 1 93 ? 12.621 -1.564 -11.305 1.00 83.50 93 ARG A N 1
ATOM 721 C CA . ARG A 1 93 ? 12.097 -1.865 -9.972 1.00 83.50 93 ARG A CA 1
ATOM 722 C C . ARG A 1 93 ? 10.694 -1.283 -9.821 1.00 83.50 93 ARG A C 1
ATOM 724 O O . ARG A 1 93 ? 10.456 -0.189 -10.352 1.00 83.50 93 ARG A O 1
ATOM 731 N N . PRO A 1 94 ? 9.806 -1.920 -9.038 1.00 84.00 94 PRO A N 1
ATOM 732 C CA . PRO A 1 94 ? 8.497 -1.350 -8.706 1.00 84.00 94 PRO A CA 1
ATOM 733 C C . PRO A 1 94 ? 8.621 0.004 -7.998 1.00 84.00 94 PRO A C 1
ATOM 735 O O . PRO A 1 94 ? 7.743 0.857 -8.135 1.00 84.00 94 PRO A O 1
ATOM 738 N N . GLY A 1 95 ? 9.727 0.209 -7.269 1.00 84.62 95 GLY A N 1
ATOM 739 C CA . GLY A 1 95 ? 9.953 1.381 -6.428 1.00 84.62 95 GLY A CA 1
ATOM 740 C C . GLY A 1 95 ? 8.880 1.506 -5.357 1.00 84.62 95 GLY A C 1
ATOM 741 O O . GLY A 1 95 ? 8.349 2.596 -5.168 1.00 84.62 95 GLY A O 1
ATOM 742 N N . SER A 1 96 ? 8.513 0.377 -4.742 1.00 91.06 96 SER A N 1
ATOM 743 C CA . SER A 1 96 ? 7.604 0.368 -3.608 1.00 91.06 96 SER A CA 1
ATOM 744 C C . SER A 1 96 ? 8.262 0.959 -2.374 1.00 91.06 96 SER A C 1
ATOM 746 O O . SER A 1 96 ? 9.401 0.616 -2.037 1.00 91.06 96 SER A O 1
ATOM 748 N N . ASP A 1 97 ? 7.522 1.835 -1.712 1.00 93.69 97 ASP A N 1
ATOM 749 C CA . ASP A 1 97 ? 7.952 2.518 -0.500 1.00 93.69 97 ASP A CA 1
ATOM 750 C C . ASP A 1 97 ? 6.826 2.435 0.544 1.00 93.69 97 ASP A C 1
ATOM 752 O O . ASP A 1 97 ? 6.313 1.342 0.781 1.00 93.69 97 ASP A O 1
ATOM 756 N N . GLY A 1 98 ? 6.400 3.539 1.158 1.00 95.75 98 GLY A N 1
ATOM 757 C CA . GLY A 1 98 ? 5.364 3.533 2.189 1.00 95.75 98 GLY A CA 1
ATOM 758 C C . GLY A 1 98 ? 4.007 2.943 1.776 1.00 95.75 98 GLY A C 1
ATOM 759 O O . GLY A 1 98 ? 3.589 3.001 0.609 1.00 95.75 98 GLY A O 1
ATOM 760 N N . MET A 1 99 ? 3.300 2.421 2.783 1.00 96.94 99 MET A N 1
ATOM 761 C CA . MET A 1 99 ? 1.982 1.794 2.672 1.00 96.94 99 MET A CA 1
ATOM 762 C C . MET A 1 99 ? 0.987 2.316 3.715 1.00 96.94 99 MET A C 1
ATOM 764 O O . MET A 1 99 ? 1.370 2.758 4.796 1.00 96.94 99 MET A O 1
ATOM 768 N N . THR A 1 100 ? -0.309 2.201 3.418 1.00 96.06 100 THR A N 1
ATOM 769 C CA . THR A 1 100 ? -1.394 2.421 4.387 1.00 96.06 100 THR A CA 1
ATOM 770 C C . THR A 1 100 ? -2.589 1.503 4.107 1.00 96.06 100 THR A C 1
ATOM 772 O O . THR A 1 100 ? -2.680 0.941 3.017 1.00 96.06 100 THR A O 1
ATOM 775 N N . VAL A 1 101 ? -3.515 1.355 5.059 1.00 95.69 101 VAL A N 1
ATOM 776 C CA . VAL A 1 101 ? -4.754 0.579 4.885 1.00 95.69 101 VAL A CA 1
ATOM 777 C C . VAL A 1 101 ? -5.999 1.393 5.233 1.00 95.69 101 VAL A C 1
ATOM 779 O O . VAL A 1 101 ? -5.966 2.266 6.108 1.00 95.69 101 VAL A O 1
ATOM 782 N N . ASP A 1 102 ? -7.106 1.095 4.552 1.00 94.81 102 ASP A N 1
ATOM 783 C CA . ASP A 1 102 ? -8.440 1.581 4.920 1.00 94.81 102 ASP A CA 1
ATOM 784 C C . ASP A 1 102 ? -9.178 0.609 5.860 1.00 94.81 102 ASP A C 1
ATOM 786 O O . ASP A 1 102 ? -8.713 -0.503 6.114 1.00 94.81 102 ASP A O 1
ATOM 790 N N . ASN A 1 103 ? -10.315 1.043 6.411 1.00 93.12 103 ASN A N 1
ATOM 791 C CA . ASN A 1 103 ? -11.152 0.227 7.299 1.00 93.12 103 ASN A CA 1
ATOM 792 C C . ASN A 1 103 ? -11.839 -0.948 6.588 1.00 93.12 103 ASN A C 1
ATOM 794 O O . ASN A 1 103 ? -12.278 -1.882 7.256 1.00 93.12 103 ASN A O 1
ATOM 798 N N . ASP A 1 104 ? -11.918 -0.922 5.255 1.00 93.06 104 ASP A N 1
ATOM 799 C CA . ASP A 1 104 ? -12.423 -2.048 4.466 1.00 93.06 104 ASP A CA 1
ATOM 800 C C . ASP A 1 104 ? -11.332 -3.119 4.269 1.00 93.06 104 ASP A C 1
ATOM 802 O O . ASP A 1 104 ? -11.595 -4.163 3.676 1.00 93.06 104 ASP A O 1
ATOM 806 N N . GLY A 1 105 ? -10.102 -2.881 4.747 1.00 92.88 105 GLY A N 1
ATOM 807 C CA . GLY A 1 105 ? -8.966 -3.791 4.624 1.00 92.88 105 GLY A CA 1
ATOM 808 C C . GLY A 1 105 ? -8.226 -3.690 3.290 1.00 92.88 105 GLY A C 1
ATOM 809 O O . GLY A 1 105 ? -7.446 -4.591 2.967 1.00 92.88 105 GLY A O 1
ATOM 810 N N . ARG A 1 106 ? -8.452 -2.625 2.510 1.00 96.06 106 ARG A N 1
ATOM 811 C CA . ARG A 1 106 ? -7.702 -2.368 1.276 1.00 96.06 106 ARG A CA 1
ATOM 812 C C . ARG A 1 106 ? -6.316 -1.840 1.605 1.00 96.06 106 ARG A C 1
ATOM 814 O O . ARG A 1 106 ? -6.167 -0.943 2.434 1.00 96.06 106 ARG A O 1
ATOM 821 N N . LEU A 1 107 ? -5.310 -2.364 0.915 1.00 97.38 107 LEU A N 1
ATOM 822 C CA . LEU A 1 107 ? -3.914 -1.960 1.057 1.00 97.38 107 LEU A CA 1
ATOM 823 C C . LEU A 1 107 ? -3.539 -0.969 -0.043 1.00 97.38 107 LEU A C 1
ATOM 825 O O . LEU A 1 107 ? -3.748 -1.237 -1.221 1.00 97.38 107 LEU A O 1
ATOM 829 N N . TYR A 1 108 ? -2.941 0.153 0.338 1.00 97.88 108 TYR A N 1
ATOM 830 C CA . TYR A 1 108 ? -2.447 1.186 -0.565 1.00 97.88 108 TYR A CA 1
ATOM 831 C C . TYR A 1 108 ? -0.926 1.223 -0.500 1.00 97.88 108 TYR A C 1
ATOM 833 O O . TYR A 1 108 ? -0.363 1.413 0.576 1.00 97.88 108 TYR A O 1
ATO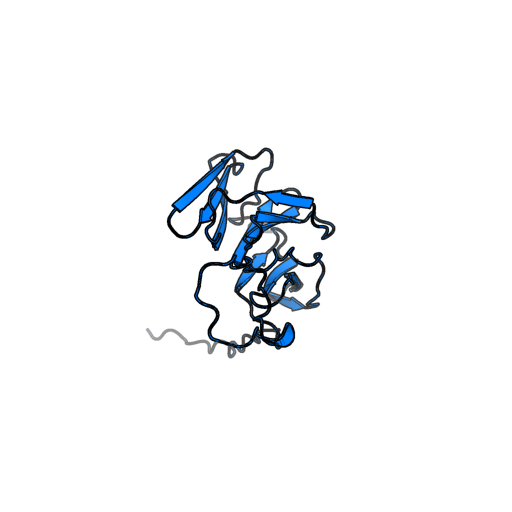M 841 N N . VAL A 1 109 ? -0.265 1.079 -1.646 1.00 98.06 109 VAL A N 1
ATOM 842 C CA . VAL A 1 109 ? 1.196 1.000 -1.760 1.00 98.06 109 VAL A CA 1
ATOM 843 C C . VAL A 1 109 ? 1.694 2.083 -2.702 1.00 98.06 109 VAL A C 1
ATOM 845 O O . VAL A 1 109 ? 1.262 2.175 -3.855 1.00 98.06 109 VAL A O 1
ATOM 848 N N . THR A 1 110 ? 2.606 2.924 -2.221 1.00 97.38 110 THR A N 1
ATOM 849 C CA . THR A 1 110 ? 3.304 3.895 -3.074 1.00 97.38 110 THR A CA 1
ATOM 850 C C . THR A 1 110 ? 4.254 3.164 -4.013 1.00 97.38 110 THR A C 1
ATOM 852 O O . THR A 1 110 ? 5.005 2.307 -3.569 1.00 97.38 110 THR A O 1
ATOM 855 N N . THR A 1 111 ? 4.208 3.458 -5.315 1.00 95.56 111 THR A N 1
ATOM 856 C CA . THR A 1 111 ? 5.066 2.821 -6.331 1.00 95.56 111 THR A CA 1
ATOM 857 C C . THR A 1 111 ? 5.424 3.796 -7.453 1.00 95.56 111 THR A C 1
ATOM 859 O O . THR A 1 111 ? 4.846 4.883 -7.558 1.00 95.56 111 THR A O 1
ATOM 862 N N . ARG A 1 112 ? 6.307 3.390 -8.378 1.00 91.56 112 ARG A N 1
ATOM 863 C CA . ARG A 1 112 ? 6.595 4.162 -9.605 1.00 91.56 112 ARG A CA 1
ATOM 864 C C . ARG A 1 112 ? 5.377 4.338 -10.514 1.00 91.56 112 ARG A C 1
ATOM 866 O O . ARG A 1 112 ? 5.284 5.368 -11.183 1.00 91.56 112 ARG A O 1
ATOM 873 N N . ALA A 1 113 ? 4.459 3.365 -10.531 1.00 93.38 113 ALA A N 1
ATOM 874 C CA . ALA A 1 113 ? 3.217 3.437 -11.306 1.00 93.38 113 ALA A CA 1
ATOM 875 C C . ALA A 1 113 ? 2.218 4.461 -10.733 1.00 93.38 113 ALA A C 1
ATOM 877 O O . ALA A 1 113 ? 1.335 4.930 -11.445 1.00 93.38 113 ALA A O 1
ATOM 878 N N . GLY A 1 114 ? 2.352 4.811 -9.453 1.00 95.75 114 GLY A N 1
ATOM 879 C CA . GLY A 1 114 ? 1.369 5.572 -8.689 1.00 95.75 114 GLY A CA 1
ATOM 880 C C . GLY A 1 114 ? 1.061 4.884 -7.368 1.00 95.75 114 GLY A C 1
ATOM 881 O O . GLY A 1 114 ? 1.829 4.042 -6.898 1.00 95.75 114 GLY A O 1
ATOM 882 N N . LEU A 1 115 ? -0.062 5.245 -6.756 1.00 97.50 115 LEU A N 1
ATOM 883 C CA . LEU A 1 115 ? -0.517 4.590 -5.537 1.00 97.50 115 LEU A CA 1
ATOM 884 C C . LEU A 1 115 ? -1.399 3.395 -5.915 1.00 97.50 115 LEU A C 1
ATOM 886 O O . LEU A 1 115 ? -2.549 3.574 -6.319 1.00 97.50 115 LEU A O 1
ATOM 890 N N . GLN A 1 116 ? -0.841 2.189 -5.833 1.00 98.00 116 GLN A N 1
ATOM 891 C CA . GLN A 1 116 ? -1.545 0.951 -6.166 1.00 98.00 116 GLN A CA 1
ATOM 892 C C . GLN A 1 116 ? -2.408 0.521 -4.986 1.00 98.00 116 GLN A C 1
ATOM 894 O O . GLN A 1 116 ? -1.940 0.515 -3.850 1.00 98.00 116 GLN A O 1
ATOM 899 N N . MET A 1 117 ? -3.664 0.182 -5.255 1.00 97.94 117 MET A N 1
ATOM 900 C CA . MET A 1 117 ? -4.618 -0.280 -4.257 1.00 97.94 117 MET A CA 1
ATOM 901 C C . MET A 1 117 ? -4.928 -1.752 -4.495 1.00 97.94 117 MET A C 1
ATOM 903 O O . MET A 1 117 ? -5.265 -2.144 -5.613 1.00 97.94 117 MET A O 1
ATOM 907 N N . PHE A 1 118 ? -4.847 -2.542 -3.433 1.00 98.25 118 PHE A N 1
ATOM 908 C CA . PHE A 1 118 ? -5.235 -3.939 -3.409 1.00 98.25 118 PHE A CA 1
ATOM 909 C C . PHE A 1 118 ? -6.456 -4.131 -2.524 1.00 98.25 118 PHE A C 1
ATOM 911 O O . PHE A 1 118 ? -6.538 -3.563 -1.434 1.00 98.25 118 PHE A O 1
ATOM 918 N N . ASP A 1 119 ? -7.392 -4.950 -2.984 1.00 96.31 119 ASP A N 1
ATOM 919 C CA . ASP A 1 119 ? -8.542 -5.342 -2.184 1.00 96.31 119 ASP A CA 1
ATOM 920 C C . ASP A 1 119 ? -8.148 -6.346 -1.075 1.00 96.31 119 ASP A C 1
ATOM 922 O O . ASP A 1 119 ? -7.031 -6.883 -1.077 1.00 96.31 119 ASP A O 1
ATOM 926 N N . PRO A 1 120 ? -9.047 -6.631 -0.114 1.00 93.69 120 PRO A N 1
ATOM 927 C CA . PRO A 1 120 ? -8.758 -7.564 0.976 1.00 93.69 120 PRO A CA 1
ATOM 928 C C . PRO A 1 120 ? -8.490 -9.000 0.519 1.00 93.69 120 PRO A C 1
ATOM 930 O O . PRO A 1 120 ? -7.949 -9.773 1.302 1.00 93.69 120 PRO A O 1
ATOM 933 N N . THR A 1 121 ? -8.861 -9.358 -0.717 1.00 95.81 121 THR A N 1
ATOM 934 C CA . THR A 1 121 ? -8.609 -10.679 -1.318 1.00 95.81 121 THR A CA 1
ATOM 935 C C . THR A 1 121 ? -7.232 -10.779 -1.976 1.00 95.81 121 THR A C 1
ATOM 937 O O . THR A 1 121 ? -6.882 -11.827 -2.515 1.00 95.81 121 THR A O 1
ATOM 940 N N . GLY A 1 122 ? -6.454 -9.694 -1.955 1.00 95.81 122 GLY A N 1
ATOM 941 C CA . GLY A 1 122 ? -5.110 -9.637 -2.515 1.00 95.81 122 GLY A CA 1
ATOM 942 C C . GLY A 1 122 ? -5.056 -9.202 -3.980 1.00 95.81 122 GLY A C 1
ATOM 943 O O . GLY A 1 122 ? -3.971 -9.161 -4.562 1.00 95.81 122 GLY A O 1
ATOM 944 N N . ARG A 1 123 ? -6.188 -8.860 -4.608 1.00 97.50 123 ARG A N 1
ATOM 945 C CA . ARG A 1 123 ? -6.220 -8.470 -6.026 1.00 97.50 123 ARG A CA 1
ATOM 946 C C . ARG A 1 123 ? -5.971 -6.980 -6.189 1.00 97.50 123 ARG A C 1
ATOM 948 O O . ARG A 1 123 ? -6.453 -6.170 -5.402 1.00 97.50 123 ARG A O 1
ATOM 955 N N . LEU A 1 124 ? -5.247 -6.611 -7.244 1.00 97.38 124 LEU A N 1
ATOM 956 C CA . LEU A 1 124 ? -5.064 -5.211 -7.614 1.00 97.38 124 LEU A CA 1
ATOM 957 C C . LEU A 1 124 ? -6.414 -4.615 -8.036 1.00 97.38 124 LEU A C 1
ATOM 959 O O . LEU A 1 124 ? -6.971 -4.995 -9.064 1.00 97.38 124 LEU A O 1
ATOM 963 N N . GLY A 1 125 ? -6.917 -3.665 -7.253 1.00 96.12 125 GLY A N 1
ATOM 964 C CA . GLY A 1 125 ? -8.155 -2.945 -7.541 1.00 96.12 125 GLY A CA 1
ATOM 965 C C . GLY A 1 125 ? -7.948 -1.712 -8.423 1.00 96.12 125 GLY A C 1
ATOM 966 O O . GLY A 1 125 ? -8.893 -1.241 -9.052 1.00 96.12 125 GLY A O 1
ATOM 967 N N . GLY A 1 126 ? -6.725 -1.178 -8.494 1.00 96.62 126 GLY A N 1
ATOM 968 C CA . GLY A 1 126 ? -6.380 -0.096 -9.414 1.00 96.62 126 GLY A CA 1
ATOM 969 C C . GLY A 1 126 ? -5.181 0.736 -8.972 1.00 96.62 126 GLY A C 1
ATOM 970 O O . GLY A 1 126 ? -4.538 0.451 -7.963 1.00 96.62 126 GLY A O 1
ATOM 971 N N . VAL A 1 127 ? -4.892 1.791 -9.737 1.00 97.25 127 VAL A N 1
ATOM 972 C CA . VAL A 1 127 ? -3.778 2.712 -9.479 1.00 97.25 127 VAL A CA 1
ATOM 973 C C . VAL A 1 127 ? -4.294 4.145 -9.453 1.00 97.25 127 VAL A C 1
ATOM 975 O O . VAL A 1 127 ? -4.872 4.627 -10.426 1.00 97.25 127 VAL A O 1
ATOM 978 N N . ILE A 1 128 ? -4.075 4.846 -8.342 1.00 96.69 128 ILE A N 1
ATOM 979 C CA . ILE A 1 128 ? -4.316 6.286 -8.262 1.00 96.69 128 ILE A CA 1
ATOM 980 C C . ILE A 1 128 ? -3.102 6.991 -8.869 1.00 96.69 128 ILE A C 1
ATOM 982 O O . ILE A 1 128 ? -1.970 6.813 -8.410 1.00 96.69 128 ILE A O 1
ATOM 986 N N . ALA A 1 129 ? -3.355 7.781 -9.914 1.00 95.69 129 ALA A N 1
ATOM 987 C CA . ALA A 1 129 ? -2.326 8.516 -10.635 1.00 95.69 129 ALA A CA 1
ATOM 988 C C . ALA A 1 129 ? -1.540 9.454 -9.710 1.00 95.69 129 ALA A C 1
ATOM 990 O O . ALA A 1 129 ? -2.078 10.034 -8.761 1.00 95.69 129 ALA A O 1
ATOM 991 N N . LYS A 1 130 ? -0.252 9.613 -10.015 1.00 95.00 130 LYS A N 1
ATOM 992 C CA . LYS A 1 130 ? 0.619 10.533 -9.289 1.00 95.00 130 LYS A CA 1
ATOM 993 C C . LYS A 1 130 ? 0.180 11.979 -9.552 1.00 95.00 130 LYS A C 1
ATOM 995 O O . LYS A 1 130 ? -0.227 12.298 -10.667 1.00 95.00 130 LYS A O 1
ATOM 1000 N N . PRO A 1 131 ? 0.328 12.877 -8.568 1.00 92.88 131 PRO A N 1
ATOM 1001 C CA . PRO A 1 131 ? 0.075 14.301 -8.775 1.00 92.88 131 PRO A CA 1
ATOM 1002 C C . PRO A 1 131 ? 1.156 14.981 -9.635 1.00 92.88 131 PRO A C 1
ATOM 1004 O O . PRO A 1 131 ? 0.940 16.078 -10.137 1.00 92.88 131 PRO A O 1
ATOM 1007 N N . GLN A 1 132 ? 2.323 14.345 -9.791 1.00 93.00 132 GLN A N 1
ATOM 1008 C CA . GLN A 1 132 ? 3.424 14.782 -10.648 1.00 93.00 132 GLN A CA 1
ATOM 1009 C C . GLN A 1 132 ? 4.286 13.582 -11.063 1.00 93.00 132 GLN A C 1
ATOM 1011 O O . GLN A 1 132 ? 4.263 12.535 -10.413 1.00 93.00 132 GLN A O 1
ATOM 1016 N N . GLU A 1 133 ? 5.114 13.745 -12.094 1.00 90.69 133 GLU A N 1
ATOM 1017 C CA . GLU A 1 133 ? 6.057 12.719 -12.564 1.00 90.69 133 GLU A CA 1
ATOM 1018 C C . GLU A 1 133 ? 7.307 12.587 -11.669 1.00 90.69 133 GLU A C 1
ATOM 1020 O O . GLU A 1 133 ? 8.442 12.587 -12.138 1.00 90.69 133 GLU A O 1
ATOM 1025 N N . LYS A 1 134 ? 7.104 12.469 -10.351 1.00 92.56 134 LYS A N 1
ATOM 1026 C CA . LYS A 1 134 ? 8.151 12.212 -9.348 1.00 92.56 134 LYS A CA 1
ATOM 1027 C C . LYS A 1 134 ? 7.768 11.041 -8.444 1.00 92.56 134 LYS A C 1
ATOM 1029 O O . LYS A 1 134 ? 6.613 10.617 -8.421 1.00 92.56 134 LYS A O 1
ATOM 1034 N N . SER A 1 135 ? 8.742 10.495 -7.721 1.00 92.44 135 SER A N 1
ATOM 1035 C CA . SER A 1 135 ? 8.536 9.315 -6.877 1.00 92.44 135 SER A CA 1
ATOM 1036 C C . SER A 1 135 ? 7.647 9.629 -5.678 1.00 92.44 135 SER A C 1
ATOM 1038 O O . SER A 1 135 ? 7.865 10.615 -4.972 1.00 92.44 135 SER A O 1
ATOM 1040 N N . LEU A 1 136 ? 6.661 8.767 -5.440 1.00 95.62 136 LEU A N 1
ATOM 1041 C CA . LEU A 1 136 ? 5.951 8.710 -4.166 1.00 95.62 136 LEU A CA 1
ATOM 1042 C C . LEU A 1 136 ? 6.839 7.978 -3.153 1.00 95.62 136 LEU A C 1
ATOM 1044 O O . LEU A 1 136 ? 7.476 7.001 -3.537 1.00 95.62 136 LEU A O 1
ATOM 1048 N N . SER A 1 137 ? 6.885 8.439 -1.904 1.00 94.94 137 SER A N 1
ATOM 1049 C CA . SER A 1 137 ? 7.684 7.783 -0.852 1.00 94.94 137 SER A CA 1
ATOM 1050 C C . SER A 1 137 ? 6.863 7.288 0.332 1.00 94.94 137 SER A C 1
ATOM 1052 O O . SER A 1 137 ? 7.224 6.313 0.976 1.00 94.94 137 SER A O 1
ATOM 1054 N N . ASN A 1 138 ? 5.747 7.937 0.657 1.00 96.56 138 ASN A N 1
ATOM 1055 C CA . ASN A 1 138 ? 4.927 7.527 1.787 1.00 96.56 138 ASN A CA 1
ATOM 1056 C C . ASN A 1 138 ? 3.476 7.973 1.619 1.00 96.56 138 ASN A C 1
ATOM 1058 O O . ASN A 1 138 ? 3.171 8.877 0.834 1.00 96.56 138 ASN A O 1
ATOM 1062 N N . VAL A 1 139 ? 2.581 7.318 2.349 1.00 97.31 139 VAL A N 1
ATOM 1063 C CA . VAL A 1 139 ? 1.141 7.540 2.300 1.00 97.31 139 VAL A CA 1
ATOM 1064 C C . VAL A 1 139 ? 0.515 7.268 3.662 1.00 97.31 139 VAL A C 1
ATOM 1066 O O . VAL A 1 139 ? 0.881 6.317 4.344 1.00 97.31 139 VAL A O 1
ATOM 1069 N N . VAL A 1 140 ? -0.458 8.086 4.059 1.00 96.81 140 VAL A N 1
ATOM 1070 C CA . VAL A 1 140 ? -1.226 7.862 5.287 1.00 96.81 140 VAL A CA 1
ATOM 1071 C C . VAL A 1 140 ? -2.619 8.473 5.176 1.00 96.81 140 VAL A C 1
ATOM 1073 O O . VAL A 1 140 ? -2.809 9.504 4.527 1.00 96.81 140 VAL A O 1
ATOM 1076 N N . PHE A 1 141 ? -3.604 7.850 5.815 1.00 96.56 141 PHE A N 1
ATOM 1077 C CA . PHE A 1 141 ? -4.903 8.475 6.048 1.00 96.56 141 PHE A CA 1
ATOM 1078 C C . PHE A 1 141 ? -4.856 9.402 7.270 1.00 96.56 141 PHE A C 1
ATOM 1080 O O . PHE A 1 141 ? -4.112 9.175 8.218 1.00 96.56 141 PHE A O 1
ATOM 1087 N N . GLY A 1 142 ? -5.645 10.470 7.248 1.00 95.00 142 GLY A N 1
ATOM 1088 C CA . GLY A 1 142 ? -5.663 11.476 8.299 1.00 95.00 142 GLY A CA 1
ATOM 1089 C C . GLY A 1 142 ? -6.813 12.468 8.158 1.00 95.00 142 GLY A C 1
ATOM 1090 O O . GLY A 1 142 ? -7.802 12.234 7.458 1.00 95.00 142 GLY A O 1
ATOM 1091 N N . GLY A 1 143 ? -6.667 13.607 8.831 1.00 94.44 143 GLY A N 1
ATOM 1092 C CA . GLY A 1 143 ? -7.728 14.597 8.990 1.00 94.44 143 GLY A CA 1
ATOM 1093 C C . GLY A 1 143 ? -8.744 14.204 10.076 1.00 94.44 143 GLY A C 1
ATOM 1094 O O . GLY A 1 143 ? -8.703 13.085 10.585 1.00 94.44 143 GLY A O 1
ATOM 1095 N N . PRO A 1 144 ? -9.683 15.100 10.436 1.00 92.88 144 PRO A N 1
ATOM 1096 C CA . PRO A 1 144 ? -10.565 14.910 11.597 1.00 92.88 144 PRO A CA 1
ATOM 1097 C C . PRO A 1 144 ? -11.469 13.675 11.526 1.00 92.88 144 PRO A C 1
ATOM 1099 O O . PRO A 1 144 ? -11.889 13.151 12.549 1.00 92.88 144 PRO A O 1
ATOM 1102 N N . LYS A 1 145 ? -11.783 13.226 10.307 1.00 94.25 145 LYS A N 1
ATOM 1103 C CA . LYS A 1 145 ? -12.607 12.040 10.038 1.00 94.25 145 LYS A CA 1
ATOM 1104 C C . LYS A 1 145 ? -11.791 10.871 9.487 1.00 94.25 145 LYS A C 1
ATOM 1106 O O . LYS A 1 145 ? -12.372 9.883 9.060 1.00 94.25 145 LYS A O 1
ATOM 1111 N N . PHE A 1 146 ? -10.464 11.013 9.449 1.00 94.94 146 PHE A N 1
ATOM 1112 C CA . PHE A 1 146 ? -9.540 10.014 8.915 1.00 94.94 146 PHE A CA 1
ATOM 1113 C C . PHE A 1 146 ? -9.840 9.591 7.457 1.00 94.94 146 PHE A C 1
ATOM 1115 O O . PHE A 1 146 ? -9.514 8.494 7.016 1.00 94.94 146 PHE A O 1
ATOM 1122 N N . ASP A 1 147 ? -10.471 10.487 6.695 1.00 96.94 147 ASP A N 1
ATOM 1123 C CA . ASP A 1 147 ? -10.967 10.302 5.324 1.00 96.94 147 ASP A CA 1
ATOM 1124 C C . ASP A 1 147 ? -10.188 11.152 4.303 1.00 96.94 147 ASP A C 1
ATOM 1126 O O . ASP A 1 147 ? -10.620 11.369 3.166 1.00 96.94 147 ASP A O 1
ATOM 1130 N N . THR A 1 148 ? -9.035 11.680 4.713 1.00 97.69 148 THR A N 1
ATOM 1131 C CA . THR A 1 148 ? -8.122 12.433 3.852 1.00 97.69 148 THR A CA 1
ATOM 1132 C C . THR A 1 148 ? -6.838 11.645 3.686 1.00 97.69 148 THR A C 1
ATOM 1134 O O . THR A 1 148 ? -6.182 11.310 4.665 1.00 97.69 148 THR A O 1
ATOM 1137 N N . LEU A 1 149 ? -6.480 11.353 2.443 1.00 97.75 149 LEU A N 1
ATOM 1138 C CA . LEU A 1 149 ? -5.256 10.645 2.105 1.00 97.75 149 LEU A CA 1
ATOM 1139 C C . LEU A 1 149 ? -4.142 11.660 1.864 1.00 97.75 149 LEU A C 1
ATOM 1141 O O . LEU A 1 149 ? -4.301 12.547 1.025 1.00 97.75 149 LEU A O 1
ATOM 1145 N N . TYR A 1 150 ? -3.029 11.518 2.573 1.00 98.06 150 TYR A N 1
ATOM 1146 C CA . TYR A 1 150 ? -1.822 12.326 2.429 1.00 98.06 150 TYR A CA 1
ATOM 1147 C C . TYR A 1 150 ? -0.727 11.482 1.792 1.00 98.06 150 TYR A C 1
ATOM 1149 O O . TYR A 1 150 ? -0.555 10.322 2.157 1.00 98.06 150 TYR A O 1
ATOM 1157 N N . VAL A 1 151 ? 0.014 12.057 0.848 1.00 97.94 151 VAL A N 1
ATOM 1158 C CA . VAL A 1 151 ? 1.087 11.374 0.119 1.00 97.94 151 VAL A CA 1
ATOM 1159 C C . VAL A 1 151 ? 2.294 12.297 -0.001 1.00 97.94 151 VAL A C 1
ATOM 1161 O O . VAL A 1 151 ? 2.158 13.451 -0.414 1.00 97.94 151 VAL A O 1
ATOM 1164 N N . THR A 1 152 ? 3.485 11.788 0.307 1.00 97.62 152 THR A N 1
ATOM 1165 C CA . THR A 1 152 ? 4.753 12.477 0.035 1.00 97.62 152 THR A CA 1
ATOM 1166 C C . THR A 1 152 ? 5.249 12.119 -1.364 1.00 97.62 152 THR A C 1
ATOM 1168 O O . THR A 1 152 ? 5.288 10.951 -1.751 1.00 97.62 152 THR A O 1
ATOM 1171 N N . CYS A 1 153 ? 5.632 13.130 -2.141 1.00 96.25 153 CYS A N 1
ATOM 1172 C CA . CYS A 1 153 ? 6.110 12.978 -3.510 1.00 96.25 153 CYS A CA 1
ATOM 1173 C C . CYS A 1 153 ? 7.353 13.846 -3.728 1.00 96.25 153 CYS A C 1
ATOM 1175 O O . CYS A 1 153 ? 7.232 14.996 -4.144 1.00 96.25 153 CYS A O 1
ATOM 1177 N N . THR A 1 154 ? 8.528 13.287 -3.425 1.00 93.75 154 THR A N 1
ATOM 1178 C CA . THR A 1 154 ? 9.863 13.918 -3.489 1.00 93.75 154 THR A CA 1
ATOM 1179 C C . THR A 1 154 ? 9.960 15.296 -2.818 1.00 93.75 154 THR A C 1
ATOM 1181 O O . THR A 1 154 ? 10.479 15.398 -1.715 1.00 93.75 154 THR A O 1
ATOM 1184 N N . ASP A 1 155 ? 9.495 16.351 -3.484 1.00 95.56 155 ASP A N 1
ATOM 1185 C CA . ASP A 1 155 ? 9.614 17.757 -3.089 1.00 95.56 155 ASP A CA 1
ATOM 1186 C C . ASP A 1 155 ? 8.332 18.345 -2.486 1.00 95.56 155 ASP A C 1
ATOM 1188 O O . ASP A 1 155 ? 8.345 19.479 -2.010 1.00 95.56 155 ASP A O 1
ATOM 1192 N N . LYS A 1 156 ? 7.210 17.618 -2.535 1.00 97.44 156 LYS A N 1
ATOM 1193 C CA . LYS A 1 156 ? 5.902 18.119 -2.095 1.00 97.44 156 LYS A CA 1
ATOM 1194 C C . LYS A 1 156 ? 5.107 17.064 -1.339 1.00 97.44 156 LYS A C 1
ATOM 1196 O O . LYS A 1 156 ? 5.280 15.862 -1.536 1.00 97.44 156 LYS A O 1
ATOM 1201 N N . VAL A 1 157 ? 4.178 17.538 -0.514 1.00 97.75 157 VAL A N 1
ATOM 1202 C CA . VAL A 1 157 ? 3.131 16.722 0.106 1.00 97.75 157 VAL A CA 1
ATOM 1203 C C . VAL A 1 157 ? 1.807 17.077 -0.551 1.00 97.75 157 VAL A C 1
ATOM 1205 O O . VAL A 1 157 ? 1.465 18.251 -0.673 1.00 97.75 157 VAL A O 1
ATOM 1208 N N . TYR A 1 158 ? 1.068 16.061 -0.976 1.00 98.12 158 TYR A N 1
ATOM 1209 C CA . TYR A 1 158 ? -0.257 16.205 -1.563 1.00 98.12 158 TYR A CA 1
ATOM 1210 C C . TYR A 1 158 ? -1.290 15.577 -0.642 1.00 98.12 158 TYR A C 1
ATOM 1212 O O . TYR A 1 158 ? -0.998 14.612 0.066 1.00 98.12 158 TYR A O 1
ATOM 1220 N N . CYS A 1 159 ? -2.512 16.097 -0.671 1.0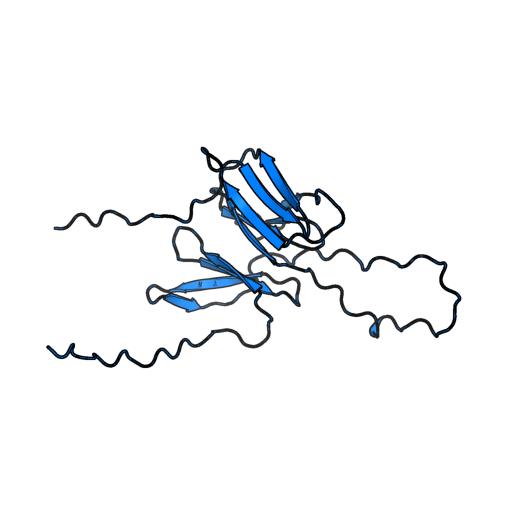0 96.81 159 CYS A N 1
ATOM 1221 C CA . CYS A 1 159 ? -3.633 15.479 0.013 1.00 96.81 159 CYS A CA 1
ATOM 1222 C C . CYS A 1 159 ? -4.859 15.406 -0.894 1.00 96.81 159 CYS A C 1
ATOM 1224 O O . CYS A 1 159 ? -5.031 16.207 -1.816 1.00 96.81 159 CYS A O 1
ATOM 1226 N N . ARG A 1 160 ? -5.717 14.418 -0.643 1.00 96.06 160 ARG A N 1
ATOM 1227 C CA . ARG A 1 160 ? -6.977 14.244 -1.360 1.00 96.06 160 ARG A CA 1
ATOM 1228 C C . ARG A 1 160 ? -8.051 13.732 -0.416 1.00 96.06 160 ARG A C 1
ATOM 1230 O O . ARG A 1 160 ? -7.831 12.784 0.334 1.00 96.06 160 ARG A O 1
ATOM 1237 N N . LYS A 1 161 ? -9.242 14.323 -0.505 1.00 97.62 161 LYS A N 1
ATOM 1238 C CA . LYS A 1 161 ? -10.429 13.792 0.164 1.00 97.62 161 LYS A CA 1
ATOM 1239 C C . LYS A 1 161 ? -10.827 12.457 -0.461 1.00 97.62 161 LYS A C 1
ATOM 1241 O O . LYS A 1 161 ? -10.936 12.351 -1.685 1.00 97.62 161 LYS A O 1
ATOM 1246 N N . THR A 1 162 ? -11.064 11.456 0.372 1.00 96.81 162 THR A N 1
ATOM 1247 C CA . THR A 1 162 ? -11.480 10.119 -0.052 1.00 96.81 162 THR A CA 1
ATOM 1248 C C . THR A 1 162 ? -12.882 9.798 0.455 1.00 96.81 162 THR A C 1
ATOM 1250 O O . THR A 1 162 ? -13.396 10.459 1.354 1.00 96.81 162 THR A O 1
ATOM 1253 N N . LYS A 1 163 ? -13.529 8.814 -0.178 1.00 95.94 163 LYS A N 1
ATOM 1254 C CA . LYS A 1 163 ? -14.823 8.280 0.277 1.00 95.94 163 LYS A CA 1
ATOM 1255 C C . LYS A 1 163 ? -14.665 7.225 1.375 1.00 95.94 163 LYS A C 1
ATOM 1257 O O . LYS A 1 163 ? -15.631 6.920 2.061 1.00 95.94 163 LYS A O 1
ATOM 1262 N N . VAL A 1 164 ? -13.470 6.653 1.482 1.00 95.94 164 VAL A N 1
ATOM 1263 C CA . VAL A 1 164 ? -13.114 5.633 2.467 1.00 95.94 164 VAL A CA 1
ATOM 1264 C C . VAL A 1 164 ? -12.521 6.299 3.702 1.00 95.94 164 VAL A C 1
ATOM 1266 O O . VAL A 1 164 ? -12.094 7.452 3.657 1.00 95.94 164 VAL A O 1
ATOM 1269 N N . VAL A 1 165 ? -12.495 5.557 4.800 1.00 95.88 165 VAL A N 1
ATOM 1270 C CA . VAL A 1 165 ? -11.884 5.983 6.057 1.00 95.88 165 VAL A CA 1
ATOM 1271 C C . VAL A 1 165 ? -10.695 5.072 6.319 1.00 95.88 165 VAL A C 1
ATOM 1273 O O . VAL A 1 165 ? -10.818 3.854 6.202 1.00 95.88 165 VAL A O 1
ATOM 1276 N N . GLY A 1 166 ? -9.548 5.655 6.646 1.00 93.44 166 GLY A N 1
ATOM 1277 C CA . GLY A 1 166 ? -8.355 4.902 7.009 1.00 93.44 166 GLY A CA 1
ATOM 1278 C C . GLY A 1 166 ? -8.518 4.098 8.303 1.00 93.44 166 GLY A C 1
ATOM 1279 O O . GLY A 1 166 ? -9.406 4.374 9.113 1.00 93.44 166 GLY A O 1
ATOM 1280 N N . THR A 1 167 ? -7.589 3.180 8.544 1.00 89.88 167 THR A N 1
ATOM 1281 C CA . THR A 1 167 ? -7.472 2.512 9.846 1.00 89.88 167 THR A CA 1
ATOM 1282 C C . THR A 1 167 ? -6.583 3.330 10.795 1.00 89.88 167 THR A C 1
ATOM 1284 O O . THR A 1 167 ? -5.398 3.512 10.500 1.00 89.88 167 THR A O 1
ATOM 1287 N N . PRO A 1 168 ? -7.093 3.839 11.932 1.00 80.00 168 PRO A N 1
ATOM 1288 C CA . PRO A 1 168 ? -6.255 4.504 12.923 1.00 80.00 168 PRO A CA 1
ATOM 1289 C C . PRO A 1 168 ? -5.421 3.465 13.691 1.00 80.00 168 PRO A C 1
ATOM 1291 O O . PRO A 1 168 ? -5.967 2.614 14.385 1.00 80.00 168 PRO A O 1
ATOM 1294 N N . TYR A 1 169 ? -4.090 3.545 13.595 1.00 68.69 169 TYR A N 1
ATOM 1295 C CA . TYR A 1 169 ? -3.170 2.627 14.295 1.00 68.69 169 TYR A CA 1
ATOM 1296 C C . TYR A 1 169 ? -3.021 2.931 15.793 1.00 68.69 169 TYR A C 1
ATOM 1298 O O . TYR A 1 169 ? -2.490 2.126 16.552 1.00 68.69 169 TYR A O 1
ATOM 1306 N N . SER A 1 170 ? -3.466 4.104 16.245 1.00 59.16 170 SER A N 1
ATOM 1307 C CA . SER A 1 170 ? -3.372 4.506 17.643 1.00 59.16 170 SER A CA 1
ATOM 1308 C C . SER A 1 170 ? -4.550 3.958 18.459 1.00 59.16 170 SER A C 1
ATOM 1310 O O . SER A 1 170 ? -5.674 4.428 18.302 1.00 59.16 170 SER A O 1
ATOM 1312 N N . LEU A 1 171 ? -4.243 3.049 19.395 1.00 49.16 171 LEU A N 1
ATOM 1313 C CA . LEU A 1 171 ? -5.032 2.706 20.590 1.00 49.16 171 LEU A CA 1
ATOM 1314 C C . LEU A 1 171 ? -6.363 1.959 20.362 1.00 49.16 171 LEU A C 1
ATOM 1316 O O . LEU A 1 171 ? -7.436 2.477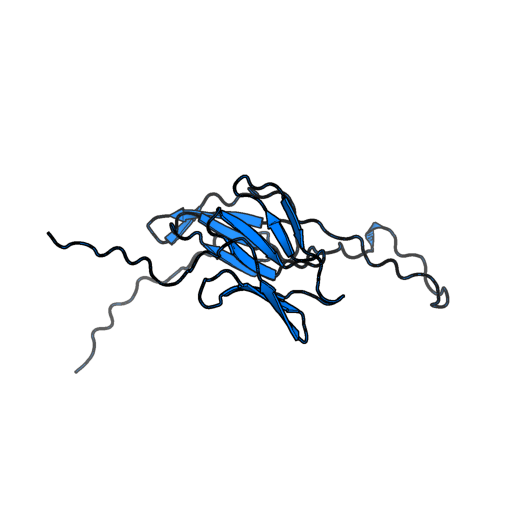 20.657 1.00 49.16 171 LEU A O 1
ATOM 1320 N N . LYS A 1 172 ? -6.298 0.664 20.043 1.00 47.72 172 LYS A N 1
ATOM 1321 C CA . LYS A 1 172 ? -7.217 -0.293 20.684 1.00 47.72 172 LYS A CA 1
ATOM 1322 C C . LYS A 1 172 ? -6.470 -1.045 21.782 1.00 47.72 172 LYS A C 1
ATOM 1324 O O . LYS A 1 172 ? -6.156 -2.218 21.645 1.00 47.72 172 LYS A O 1
ATOM 1329 N N . ARG A 1 173 ? -6.207 -0.379 22.913 1.00 46.44 173 ARG A N 1
ATOM 1330 C CA . ARG A 1 173 ? -6.137 -1.128 24.174 1.00 46.44 173 ARG A CA 1
ATOM 1331 C C . ARG A 1 173 ? -7.583 -1.446 24.520 1.00 46.44 173 ARG A C 1
ATOM 1333 O O . ARG A 1 173 ? -8.33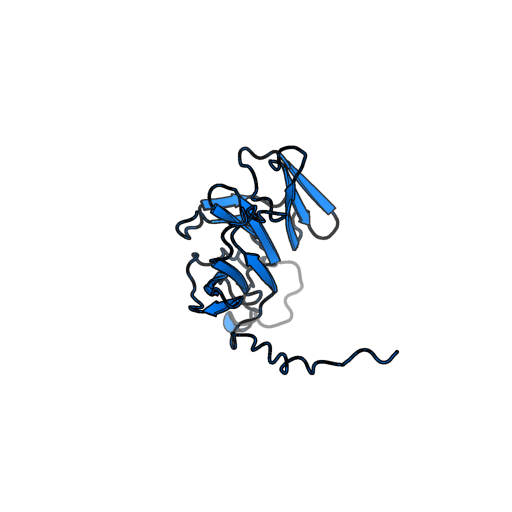3 -0.534 24.854 1.00 46.44 173 ARG A O 1
ATOM 1340 N N . SER A 1 174 ? -7.990 -2.704 24.385 1.00 48.22 174 SER A N 1
ATOM 1341 C CA . SER A 1 174 ? -9.204 -3.160 25.053 1.00 48.22 174 SER A CA 1
ATOM 1342 C C . SER A 1 174 ? -9.051 -2.833 26.533 1.00 48.22 174 SER A C 1
ATOM 1344 O O . SER A 1 174 ? -8.032 -3.184 27.133 1.00 48.22 174 SER A O 1
ATOM 1346 N N . GLU A 1 175 ? -10.031 -2.156 27.117 1.00 46.81 175 GLU A N 1
ATOM 1347 C CA . GLU A 1 175 ? -10.177 -2.143 28.564 1.00 46.81 175 GLU A CA 1
ATOM 1348 C C . GLU A 1 175 ? -10.264 -3.601 29.016 1.00 46.81 175 GLU A C 1
ATOM 1350 O O . GLU A 1 175 ? -11.270 -4.279 28.807 1.00 46.81 175 GLU A O 1
ATOM 1355 N N . THR A 1 176 ? -9.181 -4.123 29.589 1.00 42.66 176 THR A N 1
ATOM 1356 C CA . THR A 1 176 ? -9.256 -5.352 30.364 1.00 42.66 176 THR A CA 1
ATOM 1357 C C . THR A 1 176 ? -10.120 -5.005 31.564 1.00 42.66 176 THR A C 1
ATOM 1359 O O . THR A 1 176 ? -9.653 -4.365 32.506 1.00 42.66 176 THR A O 1
ATOM 1362 N N . LYS A 1 177 ? -11.404 -5.360 31.514 1.00 39.81 177 LYS A N 1
ATOM 1363 C CA . LYS A 1 177 ? -12.251 -5.322 32.699 1.00 39.81 177 LYS A CA 1
ATOM 1364 C C . LYS A 1 177 ? -11.630 -6.319 33.680 1.00 39.81 177 LYS A C 1
ATOM 1366 O O . LYS A 1 177 ? -11.625 -7.518 33.410 1.00 39.81 177 LYS A O 1
ATOM 1371 N N . ALA A 1 178 ? -10.988 -5.804 34.727 1.00 39.91 178 ALA A N 1
ATOM 1372 C CA . ALA A 1 178 ? -10.442 -6.627 35.799 1.00 39.91 178 ALA A CA 1
ATOM 1373 C C . ALA A 1 178 ? -11.575 -7.470 36.426 1.00 39.91 178 ALA A C 1
ATOM 1375 O O . ALA A 1 178 ? -12.720 -7.002 36.411 1.00 39.91 178 ALA A O 1
ATOM 1376 N N . PRO A 1 179 ? -11.281 -8.695 36.905 1.00 51.66 179 PRO A N 1
ATOM 1377 C CA . PRO A 1 179 ? -12.268 -9.537 37.579 1.00 51.66 179 PRO A CA 1
ATOM 1378 C C . PRO A 1 179 ? -12.836 -8.875 38.839 1.00 51.66 179 PRO A C 1
ATOM 1380 O O . PRO A 1 179 ? -12.092 -8.108 39.495 1.00 51.66 179 PRO A O 1
#